Protein AF-A0A6B3H8W3-F1 (afdb_monomer)

Structure (mmCIF, N/CA/C/O backbone):
data_AF-A0A6B3H8W3-F1
#
_entry.id   AF-A0A6B3H8W3-F1
#
loop_
_atom_site.group_PDB
_atom_site.id
_atom_site.type_symbol
_atom_site.label_atom_id
_atom_site.label_alt_id
_atom_site.label_comp_id
_atom_site.label_asym_id
_atom_site.label_entity_id
_atom_site.label_seq_id
_atom_site.pdbx_PDB_ins_code
_atom_site.Cartn_x
_atom_site.Cartn_y
_atom_site.Cartn_z
_atom_site.occupancy
_atom_site.B_iso_or_equiv
_atom_site.auth_seq_id
_atom_site.auth_comp_id
_atom_site.auth_asym_id
_atom_site.auth_atom_id
_atom_site.pdbx_PDB_model_num
ATOM 1 N N . LEU A 1 1 ? -4.097 -3.301 1.901 1.00 88.94 1 LEU A N 1
ATOM 2 C CA . LEU A 1 1 ? -3.676 -2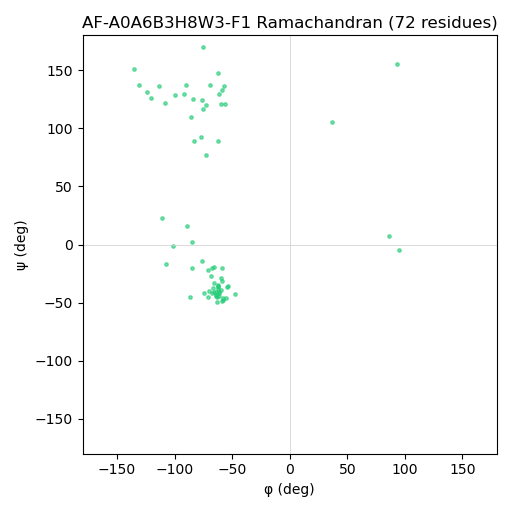.583 0.673 1.00 88.94 1 LEU A CA 1
ATOM 3 C C . LEU A 1 1 ? -4.571 -1.391 0.315 1.00 88.94 1 LEU A C 1
ATOM 5 O O . LEU A 1 1 ? -4.121 -0.557 -0.454 1.00 88.94 1 LEU A O 1
ATOM 9 N N . ALA A 1 2 ? -5.770 -1.253 0.903 1.00 92.00 2 ALA A N 1
ATOM 10 C CA . ALA A 1 2 ? -6.740 -0.197 0.577 1.00 92.00 2 ALA A CA 1
ATOM 11 C C . ALA A 1 2 ? -6.163 1.232 0.512 1.00 92.00 2 ALA A C 1
ATOM 13 O O . ALA A 1 2 ? -6.443 1.953 -0.433 1.00 92.00 2 ALA A O 1
ATOM 14 N N . ALA A 1 3 ? -5.295 1.623 1.453 1.00 93.25 3 ALA A N 1
ATOM 15 C CA . ALA A 1 3 ? -4.672 2.951 1.443 1.00 93.25 3 ALA A CA 1
ATOM 16 C C . ALA A 1 3 ? -3.796 3.218 0.206 1.00 93.25 3 ALA A C 1
ATOM 18 O O . ALA A 1 3 ? -3.781 4.329 -0.311 1.00 93.25 3 ALA A O 1
ATOM 19 N N . LEU A 1 4 ? -3.058 2.203 -0.255 1.00 93.31 4 LEU A N 1
ATOM 20 C CA . LEU A 1 4 ? -2.220 2.310 -1.447 1.00 93.31 4 LEU A CA 1
ATOM 21 C C . LEU A 1 4 ? -3.075 2.295 -2.716 1.00 93.31 4 LEU A C 1
ATOM 23 O O . LEU A 1 4 ? -2.825 3.093 -3.607 1.00 93.31 4 LEU A O 1
ATOM 27 N N . ALA A 1 5 ? -4.099 1.439 -2.770 1.00 93.81 5 ALA A N 1
ATOM 28 C CA . ALA A 1 5 ? -5.046 1.418 -3.883 1.00 93.81 5 ALA A CA 1
ATOM 29 C C . ALA A 1 5 ? -5.726 2.784 -4.058 1.00 93.81 5 ALA A C 1
ATOM 31 O O . ALA A 1 5 ? -5.662 3.355 -5.138 1.00 93.81 5 ALA A O 1
ATOM 32 N N . LEU A 1 6 ? -6.225 3.372 -2.967 1.00 94.19 6 LEU A N 1
ATOM 33 C CA . LEU A 1 6 ? -6.863 4.685 -3.001 1.00 94.19 6 LEU A CA 1
ATOM 34 C C . LEU A 1 6 ? -5.908 5.805 -3.443 1.00 94.19 6 LEU A C 1
ATOM 36 O O . LEU A 1 6 ? -6.326 6.739 -4.123 1.00 94.19 6 LEU A O 1
ATOM 40 N N . TRP A 1 7 ? -4.628 5.730 -3.065 1.00 94.25 7 TRP A N 1
ATOM 41 C CA . TRP A 1 7 ? -3.618 6.658 -3.579 1.00 94.25 7 TRP A CA 1
ATOM 42 C C . TRP A 1 7 ? -3.450 6.511 -5.091 1.00 94.25 7 TRP A C 1
ATOM 44 O O . TRP A 1 7 ? -3.520 7.504 -5.804 1.00 94.25 7 TRP A O 1
ATOM 54 N N . VAL A 1 8 ? -3.279 5.279 -5.577 1.00 93.12 8 VAL A N 1
ATOM 55 C CA . VAL A 1 8 ? -3.130 4.983 -7.009 1.00 93.12 8 VAL A CA 1
ATOM 56 C C . VAL A 1 8 ? -4.355 5.440 -7.802 1.00 93.12 8 VAL A C 1
ATOM 58 O O . VAL A 1 8 ? -4.206 5.995 -8.885 1.00 93.12 8 VAL A O 1
ATOM 61 N N . GLU A 1 9 ? -5.559 5.270 -7.260 1.00 92.88 9 GLU A N 1
ATOM 62 C CA . GLU A 1 9 ? -6.801 5.733 -7.889 1.00 92.88 9 GLU A CA 1
ATOM 63 C C . GLU A 1 9 ? -6.894 7.266 -7.982 1.00 92.88 9 GLU A C 1
ATOM 65 O O . GLU A 1 9 ? -7.472 7.783 -8.936 1.00 92.88 9 GLU A O 1
ATOM 70 N N . ARG A 1 10 ? -6.341 8.003 -7.007 1.00 91.62 10 ARG A N 1
ATOM 71 C CA . ARG A 1 10 ? -6.398 9.476 -6.966 1.00 91.62 10 ARG A CA 1
ATOM 72 C C . ARG A 1 10 ? -5.273 10.153 -7.736 1.00 91.62 10 ARG A C 1
ATOM 74 O O . ARG A 1 10 ? -5.517 11.118 -8.453 1.00 91.62 10 ARG A O 1
ATOM 81 N N . GLU A 1 11 ? -4.058 9.660 -7.552 1.00 92.06 11 GLU A N 1
ATOM 82 C CA . GLU A 1 11 ? -2.827 10.313 -7.999 1.00 92.06 11 GLU A CA 1
ATOM 83 C C . GLU A 1 11 ? -2.192 9.603 -9.204 1.00 92.06 11 GLU A C 1
ATOM 85 O O . GLU A 1 11 ? -1.355 10.181 -9.893 1.00 92.06 11 GLU A O 1
ATOM 90 N N . GLY A 1 12 ? -2.598 8.359 -9.477 1.00 89.06 12 GLY A N 1
ATOM 91 C CA . GLY A 1 12 ? -2.009 7.4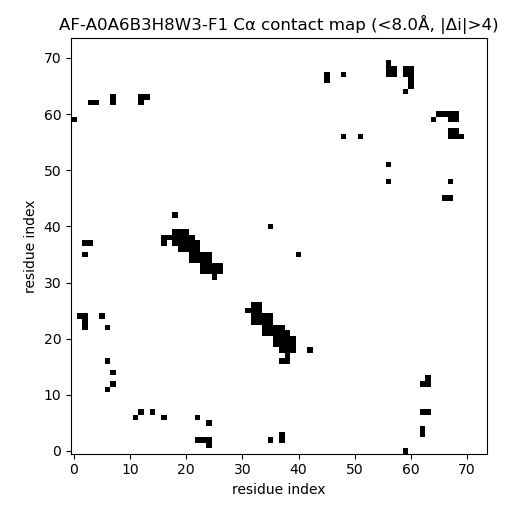98 -10.499 1.00 89.06 12 GLY A CA 1
ATOM 92 C C . GLY A 1 12 ? -0.913 6.577 -9.956 1.00 89.06 12 GLY A C 1
ATOM 93 O O . GLY A 1 12 ? -0.260 6.862 -8.951 1.00 89.06 12 GLY A O 1
ATOM 94 N N . ALA A 1 13 ? -0.698 5.452 -10.644 1.00 84.50 13 ALA A N 1
ATOM 95 C CA . ALA A 1 13 ? 0.323 4.462 -10.283 1.00 84.50 13 ALA A CA 1
ATOM 96 C C . ALA A 1 13 ? 1.757 4.979 -10.491 1.00 84.50 13 ALA A C 1
ATOM 98 O O . ALA A 1 13 ? 2.668 4.551 -9.787 1.00 84.50 13 ALA A O 1
ATOM 99 N N . ASP A 1 14 ? 1.944 5.924 -11.417 1.00 84.38 14 ASP A N 1
ATOM 100 C CA . ASP A 1 14 ? 3.240 6.546 -11.709 1.00 84.38 14 ASP A CA 1
ATOM 101 C C . ASP A 1 14 ? 3.651 7.583 -10.650 1.00 84.38 14 ASP A C 1
ATOM 103 O O . ASP A 1 14 ? 4.810 8.004 -10.593 1.00 84.38 14 ASP A O 1
ATOM 107 N N . GLN A 1 15 ? 2.714 8.010 -9.794 1.00 88.00 15 GLN A N 1
ATOM 108 C CA . GLN A 1 15 ? 2.986 9.023 -8.785 1.00 88.00 15 GLN A CA 1
ATOM 109 C C . GLN A 1 15 ? 3.565 8.399 -7.516 1.00 88.00 15 GLN A C 1
ATOM 111 O O . GLN A 1 15 ? 2.874 7.762 -6.713 1.00 88.00 15 GLN A O 1
ATOM 116 N N . ALA A 1 16 ? 4.853 8.665 -7.291 1.00 87.44 16 ALA A N 1
ATOM 117 C CA . ALA A 1 16 ? 5.562 8.214 -6.104 1.00 87.44 16 ALA A CA 1
ATOM 118 C C . ALA A 1 16 ? 4.904 8.746 -4.822 1.00 87.44 16 ALA A C 1
ATOM 120 O O . ALA A 1 16 ? 4.640 9.940 -4.690 1.00 87.44 16 ALA A O 1
ATOM 121 N N . VAL A 1 17 ? 4.705 7.865 -3.839 1.00 90.94 17 VAL A N 1
ATOM 122 C CA . VAL A 1 17 ? 4.130 8.235 -2.541 1.00 90.94 17 VAL A CA 1
ATOM 123 C C . VAL A 1 17 ? 5.173 8.973 -1.688 1.00 90.94 17 VAL A C 1
ATOM 125 O O . VAL A 1 17 ? 6.166 8.360 -1.274 1.00 90.94 17 VAL A O 1
ATOM 128 N N . PRO A 1 18 ? 4.960 10.256 -1.329 1.00 92.50 18 PRO A N 1
ATOM 129 C CA . PRO A 1 18 ? 5.858 10.968 -0.427 1.00 92.50 18 PRO A CA 1
ATOM 130 C C . PRO A 1 18 ? 5.907 10.315 0.958 1.00 92.50 18 PRO A C 1
ATOM 132 O O . PRO A 1 18 ? 4.901 9.830 1.475 1.00 92.50 18 PRO A O 1
ATOM 135 N N . ARG A 1 19 ? 7.055 10.375 1.646 1.00 90.38 19 ARG A N 1
ATOM 136 C CA . ARG A 1 19 ? 7.191 9.773 2.989 1.00 90.38 19 ARG A CA 1
ATOM 137 C C . ARG A 1 19 ? 6.196 10.330 4.019 1.00 90.38 19 ARG A C 1
ATOM 139 O O . ARG A 1 19 ? 5.782 9.600 4.917 1.00 90.38 19 ARG A O 1
ATOM 146 N N . GLY A 1 20 ? 5.815 11.599 3.881 1.00 93.00 20 GLY A N 1
ATOM 147 C CA . GLY A 1 20 ? 4.827 12.265 4.730 1.00 93.00 20 GLY A CA 1
ATOM 148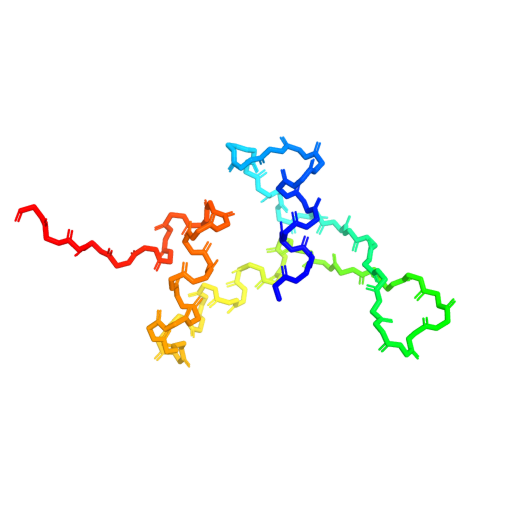 C C . GLY A 1 20 ? 3.369 12.066 4.304 1.00 93.00 20 GLY A C 1
ATOM 149 O O . GLY A 1 20 ? 2.499 12.645 4.943 1.00 93.00 20 GLY A O 1
ATOM 150 N N . ALA A 1 21 ? 3.089 11.293 3.248 1.00 94.94 21 ALA A N 1
ATOM 151 C CA . ALA A 1 21 ? 1.734 11.122 2.736 1.00 94.94 21 ALA A CA 1
ATOM 152 C C . ALA A 1 21 ? 0.813 10.490 3.784 1.00 94.94 21 ALA A C 1
ATOM 154 O O . ALA A 1 21 ? 1.132 9.441 4.361 1.00 94.94 21 ALA A O 1
ATOM 155 N N . VAL A 1 22 ? -0.336 11.129 3.990 1.00 95.69 22 VAL A N 1
ATOM 156 C CA . VAL A 1 22 ? -1.435 10.638 4.818 1.00 95.69 22 VAL A CA 1
ATOM 157 C C . VAL A 1 22 ? -2.685 10.600 3.953 1.00 95.69 22 VAL A C 1
ATOM 159 O O . VAL A 1 22 ? -2.979 11.580 3.274 1.00 95.69 22 VAL A O 1
ATOM 162 N N . ILE A 1 23 ? -3.400 9.478 3.969 1.00 94.75 23 ILE A N 1
ATOM 163 C CA . ILE A 1 23 ? -4.652 9.313 3.232 1.00 94.75 23 ILE A CA 1
ATOM 164 C C . ILE A 1 23 ? -5.730 8.749 4.146 1.00 94.75 23 ILE A C 1
ATOM 166 O 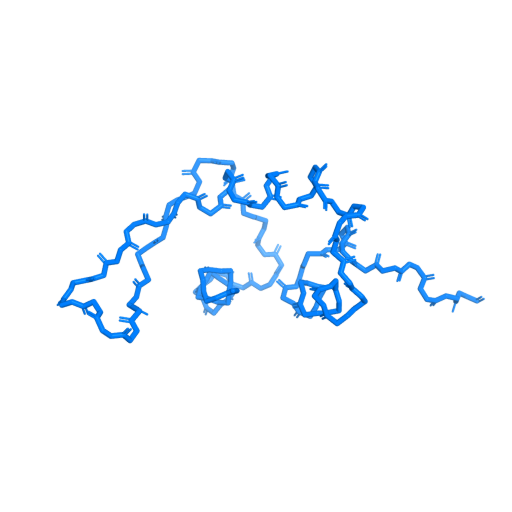O . ILE A 1 23 ? -5.465 7.858 4.952 1.00 94.75 23 ILE A O 1
ATOM 170 N N . GLU A 1 24 ? -6.937 9.288 4.038 1.00 94.69 24 GLU A N 1
ATOM 171 C CA . GLU A 1 24 ? -8.095 8.810 4.784 1.00 94.69 24 GLU A CA 1
ATOM 172 C C . GLU A 1 24 ? -8.733 7.637 4.048 1.00 94.69 24 GLU A C 1
ATOM 174 O O . GLU A 1 24 ? -9.060 7.742 2.866 1.00 94.69 24 GLU A O 1
ATOM 179 N N . VAL A 1 25 ? -8.882 6.511 4.742 1.00 92.31 25 VAL A N 1
ATOM 180 C CA . VAL A 1 25 ? -9.431 5.276 4.177 1.00 92.31 25 VAL A CA 1
ATOM 181 C C . VAL A 1 25 ? -10.665 4.879 4.964 1.00 92.31 25 VAL A C 1
ATOM 183 O O . VAL A 1 25 ? -10.604 4.719 6.183 1.00 92.31 25 VAL A O 1
ATOM 186 N N . THR A 1 26 ? -11.775 4.677 4.264 1.00 91.06 26 THR A N 1
ATOM 187 C CA . THR A 1 26 ? -12.961 4.051 4.847 1.00 91.06 26 THR A CA 1
ATOM 188 C C . THR A 1 26 ? -12.723 2.550 4.948 1.00 91.06 26 THR A C 1
ATOM 190 O O . THR A 1 26 ? -12.381 1.899 3.963 1.00 91.06 26 THR A O 1
ATOM 193 N N . ILE A 1 27 ? -12.865 2.008 6.153 1.00 84.94 27 ILE A N 1
ATOM 194 C CA . ILE A 1 27 ? -12.703 0.582 6.438 1.00 84.94 27 ILE A CA 1
ATOM 195 C C . ILE A 1 27 ? -14.070 0.046 6.845 1.00 84.94 27 ILE A C 1
ATOM 197 O O . ILE A 1 27 ? -14.757 0.684 7.643 1.00 84.94 27 ILE A O 1
ATOM 201 N N . ASP A 1 28 ? -14.457 -1.121 6.331 1.00 83.50 28 ASP A N 1
ATOM 202 C CA . ASP A 1 28 ? -15.699 -1.772 6.744 1.00 83.50 28 ASP A CA 1
ATOM 203 C C . ASP A 1 28 ? -15.715 -1.978 8.265 1.00 83.50 28 ASP A C 1
ATOM 205 O O . ASP A 1 28 ? -14.832 -2.616 8.842 1.00 83.50 28 ASP A O 1
ATOM 209 N N . GLY A 1 29 ? -16.721 -1.394 8.920 1.00 81.88 29 GLY A N 1
ATOM 210 C CA . GLY A 1 29 ? -16.867 -1.395 10.377 1.00 81.88 29 GLY A CA 1
ATOM 211 C C . GLY A 1 29 ? -16.309 -0.160 11.095 1.00 81.88 29 GLY A C 1
ATOM 212 O O . GLY A 1 29 ? -16.515 -0.035 12.301 1.00 81.88 29 GLY A O 1
ATOM 213 N N . ALA A 1 30 ? -15.658 0.770 10.391 1.00 83.19 30 ALA A N 1
ATOM 214 C CA . ALA A 1 30 ? -15.328 2.088 10.927 1.00 83.19 30 ALA A CA 1
ATOM 215 C C . ALA A 1 30 ? -16.441 3.095 10.591 1.00 83.19 30 ALA A C 1
ATOM 217 O O . ALA A 1 30 ? -16.840 3.226 9.435 1.00 83.19 30 ALA A O 1
ATOM 218 N N . SER A 1 31 ? -16.928 3.826 11.598 1.00 85.31 31 SER A N 1
ATOM 219 C CA . SER A 1 31 ? -17.945 4.872 11.404 1.00 85.31 31 SER A CA 1
ATOM 220 C C . SER A 1 31 ? -17.406 6.112 10.685 1.00 85.31 31 SER A C 1
ATOM 222 O O . SER A 1 31 ? -18.183 6.867 10.110 1.00 85.31 31 SER A O 1
ATOM 224 N N . GLU A 1 32 ? -16.089 6.326 10.717 1.00 89.56 32 GLU A N 1
ATOM 225 C CA . GLU A 1 32 ? -15.412 7.474 10.114 1.00 89.56 32 GLU A CA 1
ATOM 226 C C . GLU A 1 32 ? -14.161 7.014 9.345 1.00 89.56 32 GLU A C 1
ATOM 228 O O . GLU A 1 32 ? -13.554 5.999 9.714 1.00 89.56 32 GLU A O 1
ATOM 233 N N . PRO A 1 33 ? -13.754 7.736 8.282 1.00 90.94 33 PRO A N 1
ATOM 234 C CA . PRO A 1 33 ? -12.505 7.468 7.581 1.00 90.94 33 PRO A CA 1
ATOM 235 C C . PRO A 1 33 ? -11.303 7.525 8.528 1.00 90.94 33 PRO A C 1
ATOM 237 O O . PRO A 1 33 ? -11.180 8.428 9.354 1.00 90.94 33 PRO A O 1
ATOM 240 N N . VAL A 1 34 ? -10.384 6.569 8.396 1.00 92.75 34 VAL A N 1
ATOM 241 C CA . VAL A 1 34 ? -9.200 6.480 9.258 1.00 92.75 34 VAL A CA 1
ATOM 242 C C . VAL A 1 34 ? -7.987 7.070 8.537 1.00 92.75 34 VAL A C 1
ATOM 244 O O . VAL A 1 34 ? -7.687 6.641 7.418 1.00 92.75 34 VAL A O 1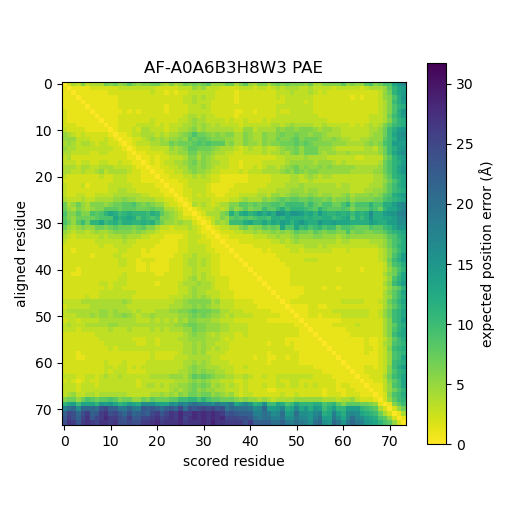
ATOM 247 N N . PRO A 1 35 ? -7.233 8.000 9.155 1.00 93.94 35 PRO A N 1
ATOM 248 C CA . PRO A 1 35 ? -6.019 8.536 8.556 1.00 93.94 35 PRO A CA 1
ATOM 249 C C . PRO A 1 35 ? -4.885 7.503 8.590 1.00 93.94 35 PRO A C 1
ATOM 251 O O . PRO A 1 35 ? -4.416 7.078 9.650 1.00 93.94 35 PRO A O 1
ATOM 254 N N . VAL A 1 36 ? -4.381 7.135 7.415 1.00 95.06 36 VAL A N 1
ATOM 255 C CA . VAL A 1 36 ? -3.267 6.201 7.237 1.00 95.06 36 VAL A CA 1
ATOM 256 C C . VAL A 1 36 ? -2.031 6.957 6.771 1.00 95.06 36 VAL A C 1
ATOM 258 O O . VAL A 1 36 ? -2.028 7.564 5.705 1.00 95.06 36 VAL A O 1
ATOM 261 N N . LYS A 1 37 ? -0.936 6.869 7.538 1.00 96.56 37 LYS A N 1
ATOM 262 C CA . LYS A 1 37 ? 0.389 7.392 7.153 1.00 96.56 37 LYS A CA 1
ATOM 263 C C . LYS A 1 37 ? 1.016 6.505 6.073 1.00 96.56 37 LYS A C 1
ATOM 265 O O . LYS A 1 37 ? 1.880 5.675 6.368 1.00 96.56 37 LYS A O 1
ATOM 270 N N . LEU A 1 38 ? 0.553 6.649 4.835 1.00 96.31 38 LEU A N 1
ATOM 271 C CA . LEU A 1 38 ? 0.883 5.766 3.720 1.00 96.31 38 LEU A CA 1
ATOM 272 C C . LEU A 1 38 ? 2.391 5.690 3.453 1.00 96.31 38 LEU A C 1
ATOM 274 O O . LEU A 1 38 ? 2.933 4.590 3.363 1.00 96.31 38 LEU A O 1
ATOM 278 N N . GLY A 1 39 ? 3.096 6.823 3.421 1.00 95.12 39 GLY A N 1
ATOM 279 C CA . GLY A 1 39 ? 4.546 6.828 3.183 1.00 95.12 39 GLY A CA 1
ATOM 280 C C . GLY A 1 39 ? 5.345 6.083 4.266 1.00 95.12 39 GLY A C 1
ATOM 281 O O . GLY A 1 39 ? 6.331 5.393 3.980 1.00 95.12 39 GLY A O 1
ATOM 282 N N . VAL A 1 40 ? 4.889 6.153 5.521 1.00 96.50 40 VAL A N 1
ATOM 283 C CA . VAL A 1 40 ? 5.471 5.389 6.636 1.00 96.50 40 VAL A CA 1
ATOM 284 C C . VAL A 1 40 ? 5.150 3.905 6.497 1.00 96.50 40 VAL A C 1
ATOM 286 O O . VAL A 1 40 ? 6.051 3.079 6.649 1.00 96.50 40 VAL A O 1
ATOM 289 N N . TRP A 1 41 ? 3.898 3.571 6.178 1.00 96.25 41 TRP A N 1
ATOM 290 C CA . TRP A 1 41 ? 3.469 2.191 5.970 1.00 96.25 41 TRP A CA 1
ATOM 291 C C . TRP A 1 41 ? 4.276 1.520 4.851 1.00 96.25 41 TRP A C 1
ATOM 293 O O . TRP A 1 41 ? 4.863 0.475 5.108 1.00 96.25 41 TRP A O 1
ATOM 303 N N . ILE A 1 42 ? 4.428 2.152 3.679 1.00 95.00 42 ILE A N 1
ATOM 304 C CA . ILE A 1 42 ? 5.242 1.623 2.565 1.00 95.00 42 ILE A CA 1
ATOM 305 C C . ILE A 1 42 ? 6.670 1.331 3.022 1.00 95.00 42 ILE A C 1
ATOM 307 O O . ILE A 1 42 ? 7.209 0.266 2.735 1.00 95.00 42 ILE A O 1
ATOM 311 N N . SER A 1 43 ? 7.276 2.261 3.762 1.00 94.81 43 SER A N 1
ATOM 312 C CA . SER A 1 43 ? 8.655 2.099 4.233 1.00 94.81 43 SER A CA 1
ATOM 313 C C . SER A 1 43 ? 8.792 0.913 5.191 1.00 94.81 43 SER A C 1
ATOM 315 O O . SER A 1 43 ? 9.712 0.115 5.050 1.00 94.81 43 SER A O 1
ATOM 317 N N . ASN A 1 44 ? 7.850 0.756 6.126 1.00 95.38 44 ASN A N 1
ATOM 318 C CA . ASN A 1 44 ? 7.835 -0.371 7.059 1.00 95.38 44 ASN A CA 1
ATOM 319 C C . ASN A 1 44 ? 7.588 -1.705 6.345 1.00 95.38 44 ASN A C 1
ATOM 321 O O . ASN A 1 44 ? 8.230 -2.701 6.679 1.00 95.38 44 ASN A O 1
ATOM 325 N N . THR A 1 45 ? 6.682 -1.720 5.366 1.00 95.50 45 THR A N 1
ATOM 326 C CA . THR A 1 45 ? 6.390 -2.894 4.537 1.00 95.50 45 THR A CA 1
ATOM 327 C C . THR A 1 45 ? 7.626 -3.297 3.732 1.00 95.50 45 THR A C 1
ATOM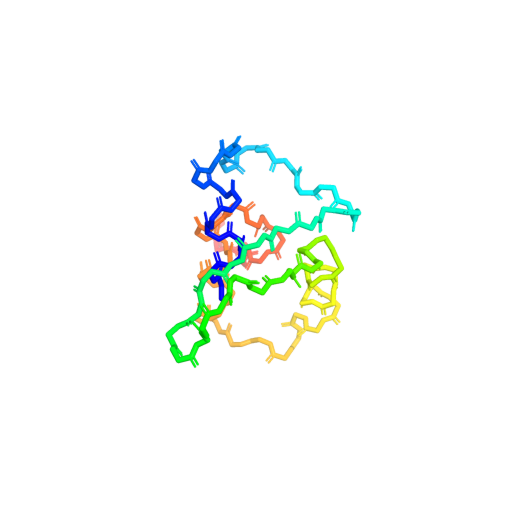 329 O O . THR A 1 45 ? 8.013 -4.460 3.766 1.00 95.50 45 THR A O 1
ATOM 332 N N . LYS A 1 46 ? 8.325 -2.337 3.109 1.00 94.38 46 LYS A N 1
ATOM 333 C CA . LYS A 1 46 ? 9.587 -2.581 2.392 1.00 94.38 46 LYS A CA 1
ATOM 334 C C . LYS A 1 46 ? 10.687 -3.120 3.311 1.00 94.38 46 LYS A C 1
ATOM 336 O O . LYS A 1 46 ? 11.396 -4.045 2.931 1.00 94.38 46 LYS A O 1
ATOM 341 N N . SER A 1 47 ? 10.824 -2.587 4.527 1.00 95.38 47 SER A N 1
ATOM 342 C CA . SER A 1 47 ? 11.811 -3.076 5.505 1.00 95.38 47 SER A CA 1
ATOM 343 C C . SER A 1 47 ? 11.523 -4.484 6.027 1.00 95.38 47 SER A C 1
ATOM 345 O O . SER A 1 47 ? 12.430 -5.111 6.560 1.00 95.38 47 SER A O 1
ATOM 347 N N . ARG A 1 48 ? 10.283 -4.967 5.905 1.00 94.88 48 ARG A N 1
ATOM 348 C CA . ARG A 1 48 ? 9.860 -6.320 6.301 1.00 94.88 48 ARG A CA 1
ATOM 349 C C . ARG A 1 48 ? 9.519 -7.186 5.090 1.00 94.88 48 ARG A C 1
ATOM 351 O O . ARG A 1 48 ? 8.740 -8.127 5.215 1.00 94.88 48 ARG A O 1
ATOM 358 N N . ARG A 1 49 ? 10.059 -6.840 3.916 1.00 93.62 49 ARG A N 1
ATOM 359 C CA . ARG A 1 49 ? 9.815 -7.548 2.653 1.00 93.62 49 ARG A CA 1
ATOM 360 C C . ARG A 1 49 ? 10.107 -9.044 2.776 1.00 93.62 49 ARG A C 1
ATOM 362 O O . ARG A 1 49 ? 9.390 -9.842 2.195 1.00 93.62 49 ARG A O 1
ATOM 369 N N . ASP A 1 50 ? 11.118 -9.404 3.562 1.00 93.31 50 ASP A N 1
ATOM 370 C CA . ASP A 1 50 ? 11.521 -10.778 3.885 1.00 93.31 50 ASP A CA 1
ATOM 371 C C . ASP A 1 50 ? 10.418 -11.611 4.557 1.00 93.31 50 ASP A C 1
ATOM 373 O O . ASP A 1 50 ? 10.479 -12.836 4.547 1.00 93.31 50 ASP A O 1
ATOM 377 N N . ARG A 1 51 ? 9.412 -10.953 5.141 1.00 94.69 51 ARG A N 1
ATOM 378 C CA . ARG A 1 51 ? 8.280 -11.591 5.822 1.00 94.69 51 ARG A CA 1
ATOM 379 C C . ARG A 1 51 ? 7.007 -11.621 4.986 1.00 94.69 51 ARG A C 1
ATOM 381 O O . ARG A 1 51 ? 5.989 -12.084 5.493 1.00 94.69 51 ARG A O 1
ATOM 388 N N . LEU A 1 52 ? 7.042 -11.070 3.776 1.00 95.00 52 LEU A N 1
ATOM 389 C CA . LEU A 1 52 ? 5.896 -11.059 2.878 1.00 95.00 52 LEU A CA 1
ATOM 390 C C . LEU A 1 52 ? 5.918 -12.312 2.011 1.00 95.00 52 LEU A C 1
ATOM 392 O O . LEU A 1 52 ? 6.969 -12.701 1.500 1.00 95.00 52 LEU A O 1
ATOM 396 N N . ASP A 1 53 ? 4.757 -12.929 1.840 1.00 94.38 53 ASP A N 1
ATOM 397 C CA . ASP A 1 53 ? 4.598 -14.021 0.885 1.00 94.38 53 ASP A CA 1
ATOM 398 C C . ASP A 1 53 ? 4.537 -13.499 -0.566 1.00 94.38 53 ASP A C 1
ATOM 400 O O . ASP A 1 53 ? 4.479 -12.293 -0.833 1.00 94.38 53 ASP A O 1
ATOM 404 N N . ALA A 1 54 ? 4.595 -14.425 -1.526 1.00 93.19 54 ALA A N 1
ATOM 405 C CA . ALA A 1 54 ? 4.612 -14.092 -2.948 1.00 93.19 54 ALA A CA 1
ATOM 406 C C . ALA A 1 54 ? 3.335 -13.366 -3.404 1.00 93.19 54 ALA A C 1
ATOM 408 O O . ALA A 1 54 ? 3.424 -12.444 -4.215 1.00 93.19 54 ALA A O 1
ATOM 409 N N . ASP A 1 55 ? 2.173 -13.726 -2.854 1.00 93.69 55 ASP A N 1
ATOM 410 C CA . ASP A 1 55 ? 0.890 -13.118 -3.217 1.00 93.69 55 ASP A CA 1
ATOM 411 C C . ASP A 1 55 ? 0.809 -11.676 -2.701 1.00 93.69 55 ASP A C 1
ATOM 413 O O . ASP A 1 55 ? 0.370 -10.768 -3.412 1.00 93.69 55 ASP A O 1
ATOM 417 N N . GLN A 1 56 ? 1.305 -11.429 -1.487 1.00 94.50 56 GLN A N 1
ATOM 418 C CA . GLN A 1 56 ? 1.427 -10.089 -0.916 1.00 94.50 56 GLN A CA 1
ATOM 419 C C . GLN A 1 56 ? 2.361 -9.207 -1.746 1.00 94.50 56 GLN A C 1
ATOM 421 O O . GLN A 1 56 ? 2.033 -8.050 -2.021 1.00 94.50 56 GLN A O 1
ATOM 426 N N . LEU A 1 57 ? 3.512 -9.739 -2.162 1.00 94.88 57 LEU A N 1
ATOM 427 C CA . LEU A 1 57 ? 4.456 -9.026 -3.025 1.00 94.88 57 LEU A CA 1
ATOM 428 C C . LEU A 1 57 ? 3.853 -8.726 -4.401 1.00 94.88 57 LEU A C 1
ATOM 430 O O . LEU A 1 57 ? 3.946 -7.589 -4.866 1.00 94.88 57 LEU A O 1
ATOM 434 N N . ALA A 1 58 ? 3.174 -9.696 -5.015 1.00 94.38 58 ALA A N 1
ATOM 435 C CA . ALA A 1 58 ? 2.495 -9.516 -6.296 1.00 94.38 58 ALA A CA 1
ATOM 436 C C . ALA A 1 58 ? 1.388 -8.452 -6.217 1.00 94.38 58 ALA A C 1
ATOM 438 O O . ALA A 1 58 ? 1.272 -7.599 -7.102 1.00 94.38 58 ALA A O 1
ATOM 439 N N . ALA A 1 59 ? 0.613 -8.441 -5.130 1.00 94.00 59 ALA A N 1
ATOM 440 C CA . ALA A 1 59 ? -0.426 -7.441 -4.916 1.00 94.00 59 ALA A CA 1
ATOM 441 C C . ALA A 1 59 ? 0.155 -6.027 -4.722 1.00 94.00 59 ALA A C 1
ATOM 443 O O . ALA A 1 59 ? -0.406 -5.055 -5.221 1.00 94.00 59 ALA A O 1
ATOM 444 N N . LEU A 1 60 ? 1.300 -5.896 -4.043 1.00 94.31 60 LEU A N 1
ATOM 445 C CA . LEU A 1 60 ? 2.017 -4.621 -3.917 1.00 94.31 60 LEU A CA 1
ATOM 446 C C . LEU A 1 60 ? 2.594 -4.153 -5.262 1.00 94.31 60 LEU A C 1
ATOM 448 O O . LEU A 1 60 ? 2.490 -2.971 -5.586 1.00 94.31 60 LEU A O 1
ATOM 452 N N . ALA A 1 61 ? 3.164 -5.068 -6.048 1.00 93.69 61 ALA A N 1
ATOM 453 C CA . ALA A 1 61 ? 3.717 -4.773 -7.369 1.00 93.69 61 ALA A CA 1
ATOM 454 C C . ALA A 1 61 ? 2.631 -4.316 -8.356 1.00 93.69 61 ALA A C 1
ATOM 456 O O . ALA A 1 61 ? 2.822 -3.338 -9.073 1.00 93.69 61 ALA A O 1
ATOM 457 N N . THR A 1 62 ? 1.459 -4.960 -8.325 1.00 92.31 62 THR A N 1
ATOM 458 C CA . THR A 1 62 ? 0.286 -4.577 -9.136 1.00 92.31 62 THR A CA 1
ATOM 459 C C . THR A 1 62 ? -0.178 -3.148 -8.840 1.00 92.31 62 THR A C 1
ATOM 461 O O . THR A 1 62 ? -0.710 -2.470 -9.711 1.00 92.31 62 THR A O 1
ATOM 464 N N . LEU A 1 63 ? 0.060 -2.667 -7.618 1.00 92.19 63 LEU A N 1
ATOM 465 C CA . LEU A 1 63 ? -0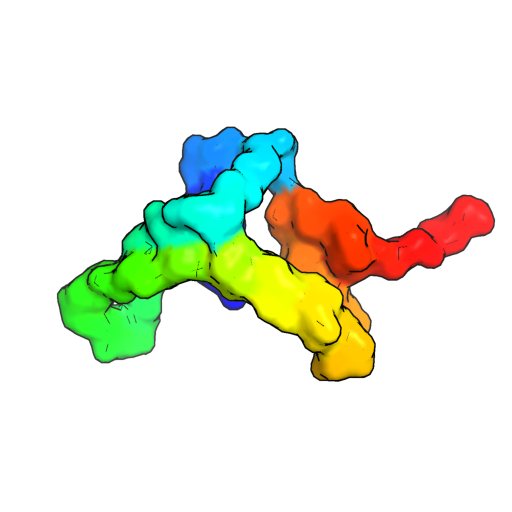.253 -1.305 -7.186 1.00 92.19 63 LEU A CA 1
ATOM 466 C C . LEU A 1 63 ? 0.898 -0.308 -7.432 1.00 92.19 63 LEU A C 1
ATOM 468 O O . LEU A 1 63 ? 0.910 0.765 -6.835 1.00 92.19 63 LEU A O 1
ATOM 472 N N . GLY A 1 64 ? 1.878 -0.653 -8.272 1.00 89.44 64 GLY A N 1
ATOM 473 C CA . GLY A 1 64 ? 2.960 0.250 -8.683 1.00 89.44 64 GLY A CA 1
ATOM 474 C C . GLY A 1 64 ? 4.173 0.284 -7.748 1.00 89.44 64 GLY A C 1
ATOM 475 O O . GLY A 1 64 ? 5.082 1.087 -7.945 1.00 89.44 64 GLY A O 1
ATOM 476 N N . LEU A 1 65 ? 4.248 -0.580 -6.726 1.00 91.38 65 LEU A N 1
ATOM 477 C CA . LEU A 1 65 ? 5.453 -0.675 -5.896 1.00 91.38 65 LEU A CA 1
ATOM 478 C C . LEU A 1 65 ? 6.498 -1.577 -6.554 1.00 91.38 65 LEU A C 1
ATOM 480 O O . LEU A 1 65 ? 6.583 -2.768 -6.265 1.00 91.38 65 LEU A O 1
ATOM 484 N N . GLU A 1 66 ? 7.349 -0.979 -7.382 1.00 89.81 66 GLU A N 1
ATOM 485 C CA . GLU A 1 66 ? 8.374 -1.682 -8.170 1.00 89.81 66 GLU A CA 1
ATOM 486 C C . GLU A 1 66 ? 9.310 -2.555 -7.324 1.00 89.81 66 GLU A C 1
ATOM 488 O O . GLU A 1 66 ? 9.676 -3.655 -7.718 1.00 89.81 66 GLU A O 1
ATOM 493 N N . TRP A 1 67 ? 9.659 -2.120 -6.110 1.00 90.88 67 TRP A N 1
ATOM 494 C CA . TRP A 1 67 ? 10.518 -2.910 -5.220 1.00 90.88 67 TRP A CA 1
ATOM 495 C C . TRP A 1 67 ? 9.870 -4.222 -4.754 1.00 90.88 67 TRP A C 1
ATOM 497 O O . TRP A 1 67 ? 10.579 -5.099 -4.255 1.00 90.88 67 TRP A O 1
ATOM 507 N N . ALA A 1 68 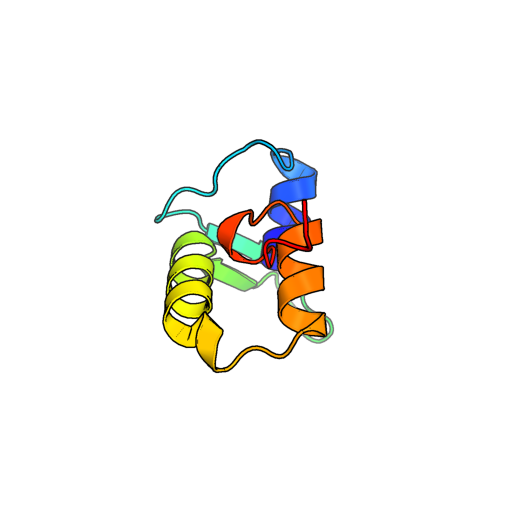? 8.541 -4.332 -4.840 1.00 91.38 68 ALA A N 1
ATOM 508 C CA . ALA A 1 68 ? 7.803 -5.535 -4.488 1.00 91.38 68 ALA A CA 1
ATOM 509 C C . ALA A 1 68 ? 7.746 -6.529 -5.651 1.00 91.38 68 ALA A C 1
ATOM 511 O O . ALA A 1 68 ? 7.575 -7.721 -5.397 1.00 91.38 68 ALA A O 1
ATOM 512 N N . ALA A 1 69 ? 7.964 -6.076 -6.891 1.00 86.75 69 ALA A N 1
ATOM 513 C CA . ALA A 1 69 ? 8.188 -6.988 -7.997 1.00 86.75 69 ALA A CA 1
ATOM 514 C C . ALA A 1 69 ? 9.432 -7.825 -7.669 1.00 86.75 69 ALA A C 1
ATOM 516 O O . ALA A 1 69 ? 10.520 -7.311 -7.388 1.00 86.75 69 ALA A O 1
ATOM 517 N N . THR A 1 70 ? 9.261 -9.144 -7.623 1.00 69.31 70 THR A N 1
ATOM 518 C CA . THR A 1 70 ? 10.413 -10.013 -7.824 1.00 69.31 70 THR A CA 1
ATOM 519 C C . THR A 1 70 ? 10.789 -9.851 -9.289 1.00 69.31 70 THR A C 1
ATOM 521 O O . THR A 1 70 ? 9.900 -9.775 -10.135 1.00 69.31 70 THR A O 1
ATOM 524 N N . GLU A 1 71 ? 12.075 -9.743 -9.598 1.00 54.84 71 GLU A N 1
ATOM 525 C CA . GLU A 1 71 ? 12.545 -9.815 -10.977 1.00 54.84 71 GLU A CA 1
ATOM 526 C C . GLU A 1 71 ? 12.175 -11.217 -11.492 1.00 54.84 71 GLU A C 1
ATOM 528 O O . GLU A 1 71 ? 12.874 -12.201 -11.253 1.00 54.84 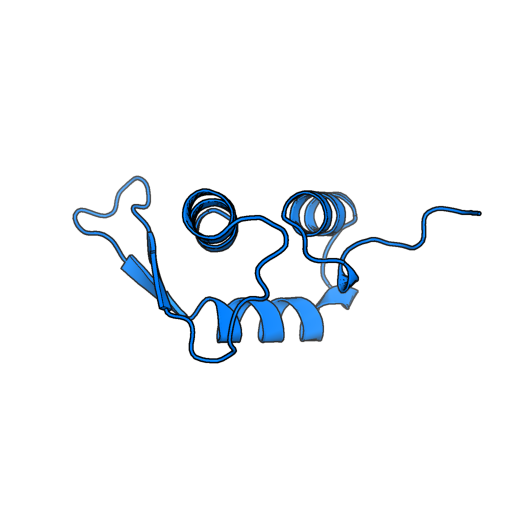71 GLU A O 1
ATOM 533 N N . ALA A 1 72 ? 10.980 -11.358 -12.063 1.00 42.69 72 ALA A N 1
ATOM 534 C CA . ALA A 1 72 ? 10.564 -12.569 -12.736 1.00 42.69 72 ALA A CA 1
ATOM 535 C C . ALA A 1 72 ? 11.264 -12.552 -14.094 1.00 42.69 72 ALA A C 1
ATOM 537 O O . ALA A 1 72 ? 10.771 -11.924 -15.021 1.00 42.69 72 ALA A O 1
ATOM 538 N N . ALA A 1 73 ? 12.441 -13.182 -14.121 1.00 36.22 73 ALA A N 1
ATOM 539 C CA . ALA A 1 73 ? 13.160 -13.712 -15.278 1.00 36.22 73 ALA A CA 1
ATOM 540 C C . ALA A 1 73 ? 13.067 -12.894 -16.584 1.00 36.22 73 ALA A C 1
ATOM 542 O O . ALA A 1 73 ? 12.078 -12.969 -17.314 1.00 36.22 73 ALA A O 1
ATOM 543 N N . ALA A 1 74 ? 14.164 -12.202 -16.905 1.00 35.22 74 ALA A N 1
ATOM 544 C CA . ALA A 1 74 ? 14.583 -12.026 -18.295 1.00 35.22 74 ALA A CA 1
ATOM 545 C C . ALA A 1 74 ? 15.016 -13.372 -18.905 1.00 35.22 74 ALA A C 1
ATOM 547 O O . ALA A 1 74 ? 15.543 -14.220 -18.142 1.00 35.22 74 ALA A O 1
#

pLDDT: mean 89.14, std 12.14, range [35.22, 96.56]

Radius of gyration: 12.95 Å; Cα contacts (8 Å, |Δi|>4): 76; chains: 1; bounding box: 32×26×30 Å

Secondary structure (DSSP, 8-state):
-HHHHHHHHHH-TTSPPPTT--EEE--TT-SSPEEE-HHHHHHHHHHTGGG--HHHHHHHHHTT-GGGS-----

Mean predicted aligned error: 4.7 Å

Sequence (74 aa):
LAALALWVEREGADQAVPRGAVIEVTIDGASEPVPVKLGVWISNTKSRRDRLDADQLAALATLGLEWAATEAAA

Solvent-accessible surface area (backbone atoms only — not comparable to full-atom values): 4521 Å² total; per-residue (Å²): 110,66,68,57,50,54,44,30,74,73,67,35,56,89,52,80,76,49,65,84,36,67,48,72,38,79,46,97,92,51,97,57,64,44,81,38,54,48,23,50,49,53,52,54,50,60,77,43,46,92,76,52,54,72,68,59,25,50,57,41,26,78,60,50,38,66,89,40,45,70,88,76,72,134

Foldseek 3Di:
DQQLLVCCVPPNLPDDADLQDWDFGDDVPDPGTDIDSVSVVVVVCLVVLVVDDLVRLVVVVVSNPVSSDDPPDD